Protein AF-A0A0P7UXG4-F1 (afdb_monomer_lite)

Secondary structure (DSSP, 8-state):
-EEEEEEE-BTT-TTS-EEEEEEE-S-GGGEEEEEEE-SS-EEEEEEEHHHHHHHHHHTT--HHHHHHHHHHHHSS-S-TTSEEEEEEES-TTS-EEEEEEEEE-TTS--EEEEEEEEEEE---TTSSS------------

Foldseek 3Di:
DDKAKDWAAAPVCNVFIKIWIWADDPFCLQWTKIWIDRPPWIWIFTAGNVNLVVLCVVLVHDSVVLRVVCCVARRVVPDPPQKHWHWDDPDPPQQKIKIWMWGADPPDRDTDTNDITIIHIDPCPPPVDPPPPPPDPDDDD

pLDDT: mean 76.64, std 15.81, range [39.03, 92.69]

Radius of gyration: 17.52 Å; chains: 1; bounding box: 36×52×61 Å

Sequence (141 aa):
MSVSVCQIRVTSEPQRTFFLKLDSGDDLGAGFVLVLCDGVSAWGGEVSEEDVTREARELEMEREKYVEDLWLALAGKGQKGDHTFHLSSSSPNSGTLHLSYEKVQKNISVSERTAVVLLFRNTDEQSLLGVSHDRSPYCAE

InterPro domains:
  IPR009089 XRCC4, N-terminal domain superfamily [SSF50809] (1-109)
  IPR010585 DNA repair protein XRCC4 [PTHR28559] (2-119)
  IPR038051 XRCC4-like, N-terminal domain superfamily [G3DSA:2.170.210.10] (1-119)
  IPR053961 XRCC4, N-terminal domain [PF06632] (17-110)

Structure (mmCIF, N/CA/C/O backbone):
data_AF-A0A0P7UXG4-F1
#
_entry.id   AF-A0A0P7UXG4-F1
#
loop_
_atom_site.group_PDB
_atom_site.id
_atom_site.type_symbol
_atom_site.label_atom_id
_atom_site.label_alt_id
_atom_site.label_comp_id
_atom_site.label_asym_id
_atom_site.label_entity_id
_atom_site.label_seq_id
_atom_site.pdbx_PDB_ins_code
_atom_site.Cartn_x
_atom_site.Cartn_y
_atom_site.Cartn_z
_atom_site.occupancy
_atom_site.B_iso_or_equ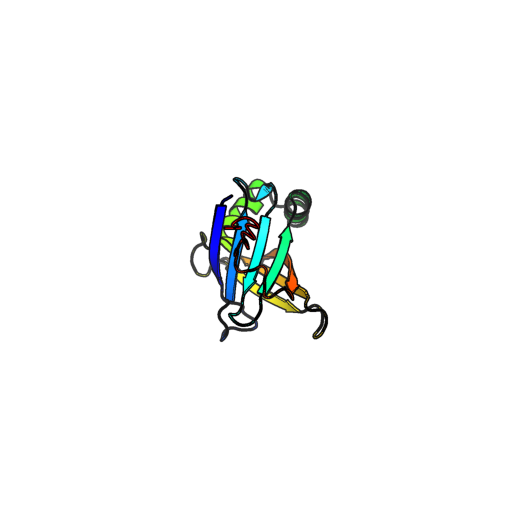iv
_atom_site.auth_seq_id
_atom_site.auth_comp_id
_atom_site.auth_asym_id
_atom_site.auth_atom_id
_atom_site.pdbx_PDB_model_num
ATOM 1 N N . MET A 1 1 ? -16.448 -4.843 -8.730 1.00 61.22 1 MET A N 1
ATOM 2 C CA . MET A 1 1 ? -14.985 -4.731 -8.921 1.00 61.22 1 MET A CA 1
ATOM 3 C C . MET A 1 1 ? -14.684 -3.322 -9.389 1.00 61.22 1 MET A C 1
ATOM 5 O O . MET A 1 1 ? -15.053 -2.962 -10.503 1.00 61.22 1 MET A O 1
ATOM 9 N N . SER A 1 2 ? -14.093 -2.526 -8.507 1.00 80.75 2 SER A N 1
ATOM 10 C CA . SER A 1 2 ? -13.685 -1.145 -8.736 1.00 80.75 2 SER A CA 1
ATOM 11 C C . SER A 1 2 ? -12.163 -1.098 -8.797 1.00 80.75 2 SER A C 1
ATOM 13 O O . SER A 1 2 ? -11.484 -1.407 -7.824 1.00 80.75 2 SER A O 1
ATOM 15 N N . VAL A 1 3 ? -11.617 -0.698 -9.943 1.00 87.19 3 VAL A N 1
ATOM 16 C CA . VAL A 1 3 ? -10.167 -0.564 -10.123 1.00 87.19 3 VAL A CA 1
ATOM 17 C C . VAL A 1 3 ? -9.814 0.911 -10.207 1.00 87.19 3 VAL A C 1
ATOM 19 O O . VAL A 1 3 ? -10.387 1.647 -11.007 1.00 87.19 3 VAL A O 1
ATOM 22 N N . SER A 1 4 ? -8.867 1.346 -9.384 1.00 88.31 4 SER A N 1
ATOM 23 C CA . SER A 1 4 ? -8.316 2.702 -9.404 1.00 88.31 4 SER A CA 1
ATOM 24 C C . SER A 1 4 ? -6.813 2.650 -9.638 1.00 88.31 4 SER A C 1
ATOM 26 O O . SER A 1 4 ? -6.133 1.760 -9.138 1.00 88.31 4 SER A O 1
ATOM 28 N N . VAL A 1 5 ? -6.280 3.604 -10.398 1.00 88.69 5 VAL A N 1
ATOM 29 C CA . VAL A 1 5 ? -4.835 3.742 -10.605 1.00 88.69 5 VAL A CA 1
ATOM 30 C C . VAL A 1 5 ? -4.432 5.165 -10.264 1.00 88.69 5 VAL A C 1
ATOM 32 O O . VAL A 1 5 ? -4.991 6.120 -10.802 1.00 88.69 5 VAL A O 1
ATOM 35 N N . CYS A 1 6 ? -3.455 5.303 -9.377 1.00 88.00 6 CYS A N 1
ATOM 36 C CA . CYS A 1 6 ? -2.917 6.580 -8.940 1.00 88.00 6 CYS A CA 1
ATOM 37 C C . CYS A 1 6 ? -1.398 6.608 -9.133 1.00 88.00 6 CYS A C 1
ATOM 39 O O . CYS A 1 6 ? -0.704 5.616 -8.918 1.00 88.00 6 CYS A O 1
ATOM 41 N N . GLN A 1 7 ? -0.870 7.764 -9.526 1.00 88.06 7 GLN A N 1
ATOM 42 C CA . GLN A 1 7 ? 0.564 8.013 -9.498 1.00 88.06 7 GLN A CA 1
ATOM 43 C C . GLN A 1 7 ? 0.981 8.453 -8.091 1.00 88.06 7 GLN A C 1
ATOM 45 O O . GLN A 1 7 ? 0.497 9.471 -7.592 1.00 88.06 7 GLN A O 1
ATOM 50 N N . ILE A 1 8 ? 1.942 7.749 -7.495 1.00 86.62 8 ILE A N 1
ATOM 51 C CA . ILE A 1 8 ? 2.493 8.080 -6.179 1.00 86.62 8 ILE A CA 1
ATOM 52 C C . ILE A 1 8 ? 3.964 8.494 -6.284 1.00 86.62 8 ILE A C 1
ATOM 54 O O . ILE A 1 8 ? 4.681 8.146 -7.227 1.00 86.62 8 ILE A O 1
ATOM 58 N N . ARG A 1 9 ? 4.423 9.270 -5.299 1.00 81.88 9 ARG A N 1
ATOM 59 C CA . ARG A 1 9 ? 5.830 9.662 -5.154 1.00 81.88 9 ARG A CA 1
ATOM 60 C C . ARG A 1 9 ? 6.356 9.079 -3.856 1.00 81.88 9 ARG A C 1
ATOM 62 O O . ARG A 1 9 ? 5.717 9.234 -2.819 1.00 81.88 9 ARG A O 1
ATOM 69 N N . VAL A 1 10 ? 7.513 8.435 -3.932 1.00 84.50 10 VAL A N 1
ATOM 70 C CA . VAL A 1 10 ? 8.142 7.775 -2.790 1.00 84.50 10 VAL A CA 1
ATOM 71 C C . VAL A 1 10 ? 9.308 8.625 -2.308 1.00 84.50 10 VAL A C 1
ATOM 73 O O . VAL A 1 10 ? 10.162 9.011 -3.104 1.00 84.50 10 VAL A O 1
ATOM 76 N N . THR A 1 11 ? 9.371 8.905 -1.007 1.00 82.19 11 THR A N 1
ATOM 77 C CA . THR A 1 11 ? 10.390 9.799 -0.422 1.00 82.19 11 THR A CA 1
ATOM 78 C C . THR A 1 11 ? 11.807 9.264 -0.583 1.00 82.19 11 THR A C 1
ATOM 80 O O . THR A 1 11 ? 12.739 10.038 -0.779 1.00 82.19 11 THR A O 1
ATOM 83 N N . SER A 1 12 ? 11.974 7.940 -0.524 1.00 80.00 12 SER A N 1
ATOM 84 C CA . SER A 1 12 ? 13.276 7.287 -0.708 1.00 80.00 12 SER A CA 1
ATOM 85 C C . SER A 1 12 ? 13.792 7.397 -2.150 1.00 80.00 12 SER A C 1
ATOM 87 O O . SER A 1 12 ? 15.000 7.440 -2.368 1.00 80.00 12 SER A O 1
ATOM 89 N N . GLU A 1 13 ? 12.893 7.514 -3.133 1.00 82.31 13 GLU A N 1
ATOM 90 C CA . GLU A 1 13 ? 13.229 7.524 -4.560 1.00 82.31 13 GLU A CA 1
ATOM 91 C C . GLU A 1 13 ? 12.500 8.662 -5.302 1.00 82.31 13 GLU A C 1
ATOM 93 O O . GLU A 1 13 ? 11.696 8.415 -6.201 1.00 82.31 13 GLU A O 1
ATOM 98 N N . PRO A 1 14 ? 12.787 9.940 -4.984 1.00 80.38 14 PRO A N 1
ATOM 99 C CA . PRO A 1 14 ? 12.012 11.086 -5.476 1.00 80.38 14 PRO A CA 1
ATOM 100 C C . PRO A 1 14 ? 12.152 11.337 -6.987 1.00 80.38 14 PRO A C 1
ATOM 102 O O . PRO A 1 14 ? 11.375 12.101 -7.565 1.00 80.38 14 PRO A O 1
ATOM 105 N N . GLN A 1 15 ? 13.161 10.726 -7.615 1.00 82.88 15 GLN A N 1
ATOM 106 C CA . GLN A 1 15 ? 13.417 10.782 -9.057 1.00 82.88 15 GLN A CA 1
ATOM 107 C C . GLN A 1 15 ? 12.646 9.706 -9.834 1.00 82.88 15 GLN A C 1
ATOM 109 O O . GLN A 1 15 ? 12.502 9.824 -11.049 1.00 82.88 15 GLN A O 1
ATOM 114 N N . ARG A 1 16 ? 12.151 8.663 -9.154 1.00 83.56 16 ARG A N 1
ATOM 115 C CA . ARG A 1 16 ? 11.343 7.609 -9.768 1.00 83.56 16 ARG A CA 1
ATOM 116 C C . ARG A 1 16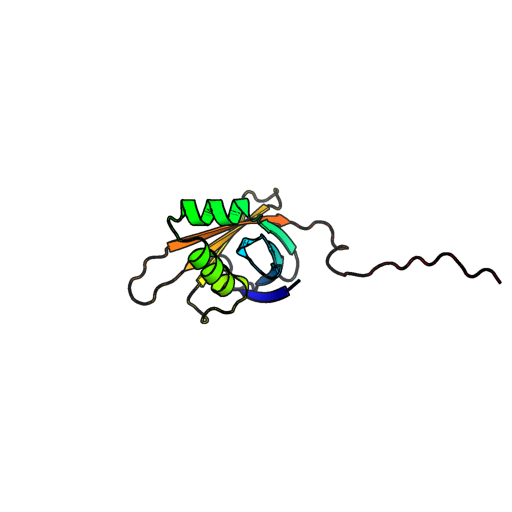 ? 9.864 7.896 -9.563 1.00 83.56 16 ARG A C 1
ATOM 118 O O . ARG A 1 16 ? 9.439 8.434 -8.543 1.00 83.56 16 ARG A O 1
ATOM 125 N N . THR A 1 17 ? 9.083 7.551 -10.577 1.00 85.69 17 THR A N 1
ATOM 126 C CA . THR A 1 17 ? 7.628 7.650 -10.530 1.00 85.69 17 THR A CA 1
ATOM 127 C C . THR A 1 17 ? 7.064 6.254 -10.381 1.00 85.69 17 THR A C 1
ATOM 129 O O . THR A 1 17 ? 7.420 5.373 -11.157 1.00 85.69 17 THR A O 1
ATOM 132 N N . PHE A 1 18 ? 6.179 6.073 -9.406 1.00 88.81 18 PHE A N 1
ATOM 133 C CA . PHE A 1 18 ? 5.504 4.806 -9.187 1.00 88.81 18 PHE A CA 1
ATOM 134 C C . PHE A 1 18 ? 4.017 4.947 -9.492 1.00 88.81 18 PHE A C 1
ATOM 136 O O . PHE A 1 18 ? 3.409 5.995 -9.255 1.00 88.81 18 PHE A O 1
ATOM 143 N N . PHE A 1 19 ? 3.432 3.870 -9.994 1.00 89.94 19 PHE A N 1
ATOM 144 C CA . PHE A 1 19 ? 2.002 3.743 -10.217 1.00 89.94 19 PHE A CA 1
ATOM 145 C C . PHE A 1 19 ? 1.454 2.692 -9.268 1.00 89.94 19 PHE A C 1
ATOM 147 O O . PHE A 1 19 ? 1.954 1.569 -9.220 1.00 89.94 19 PHE A O 1
ATOM 154 N N . LEU A 1 20 ? 0.434 3.074 -8.512 1.00 90.88 20 LEU A N 1
ATOM 155 C CA . LEU A 1 20 ? -0.280 2.201 -7.606 1.00 90.88 20 LEU A CA 1
ATOM 156 C C . LEU A 1 20 ? -1.646 1.897 -8.213 1.00 90.88 20 LEU A C 1
ATOM 158 O O . LEU A 1 20 ? -2.477 2.789 -8.383 1.00 90.88 20 LEU A O 1
ATOM 162 N N . LYS A 1 21 ? -1.862 0.633 -8.562 1.00 91.19 21 LYS A N 1
ATOM 163 C CA . LYS A 1 21 ? -3.171 0.093 -8.907 1.00 91.19 21 LYS A CA 1
ATOM 164 C C . LYS A 1 21 ? -3.794 -0.479 -7.637 1.00 91.19 21 LYS A C 1
ATOM 166 O O . LYS A 1 21 ? -3.193 -1.325 -6.983 1.00 91.19 21 LYS A O 1
ATOM 171 N N . LEU A 1 22 ? -5.005 -0.037 -7.337 1.00 91.00 22 LEU A N 1
ATOM 172 C CA . LEU A 1 22 ? -5.867 -0.553 -6.288 1.00 91.00 22 LEU A CA 1
ATOM 173 C C . LEU A 1 22 ? -7.033 -1.290 -6.938 1.00 91.00 22 LEU A C 1
ATOM 175 O O . LEU A 1 22 ? -7.796 -0.697 -7.702 1.00 91.00 22 LEU A O 1
ATOM 179 N N . ASP A 1 23 ? -7.142 -2.576 -6.645 1.00 91.00 23 ASP A N 1
ATOM 180 C CA . ASP A 1 23 ? -8.244 -3.437 -7.048 1.00 91.0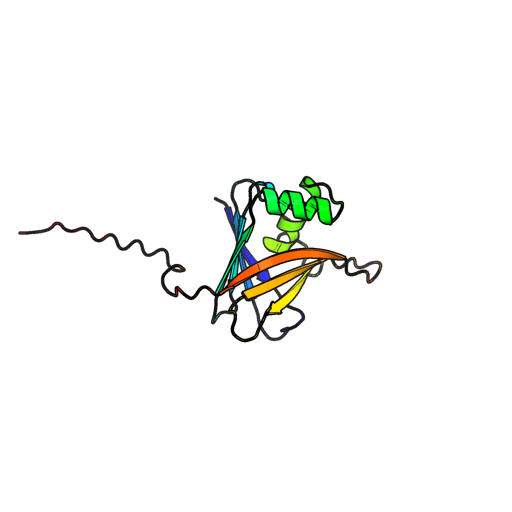0 23 ASP A CA 1
ATOM 181 C C . ASP A 1 23 ? -9.076 -3.738 -5.802 1.00 91.00 23 ASP A C 1
ATOM 183 O O . ASP A 1 23 ? -8.622 -4.428 -4.888 1.00 91.00 23 ASP A O 1
ATOM 187 N N . SER A 1 24 ? -10.260 -3.139 -5.719 1.00 87.06 24 SER A N 1
ATOM 188 C CA . SER A 1 24 ? -11.164 -3.317 -4.589 1.00 87.06 24 SER A CA 1
ATOM 189 C C . SER A 1 24 ? -12.557 -3.725 -5.049 1.00 87.06 24 SER A C 1
ATOM 191 O O . SER A 1 24 ? -12.946 -3.570 -6.211 1.00 87.06 24 SER A O 1
ATOM 193 N N . GLY A 1 25 ? -13.328 -4.310 -4.135 1.00 84.00 25 GLY A N 1
ATOM 194 C CA . GLY A 1 25 ? -14.744 -4.571 -4.356 1.00 84.00 25 GLY A CA 1
ATOM 195 C C . GLY A 1 25 ? -15.573 -3.285 -4.312 1.00 84.00 25 GLY A C 1
ATOM 196 O O . GLY A 1 25 ? -15.160 -2.214 -4.760 1.00 84.00 25 GLY A O 1
ATOM 197 N N . ASP A 1 26 ? -16.773 -3.400 -3.762 1.00 83.19 26 ASP A N 1
ATOM 198 C CA . ASP A 1 26 ? -17.608 -2.248 -3.415 1.00 83.19 26 ASP A CA 1
ATOM 199 C C . ASP A 1 26 ? -17.126 -1.559 -2.125 1.00 83.19 26 ASP A C 1
ATOM 201 O O . ASP A 1 26 ? -17.373 -0.371 -1.926 1.00 83.19 26 ASP A O 1
ATOM 205 N N . ASP A 1 27 ? -16.375 -2.282 -1.289 1.00 85.19 27 ASP A N 1
ATOM 206 C CA . ASP A 1 27 ? -15.830 -1.808 -0.022 1.00 85.19 27 ASP A CA 1
ATOM 207 C C . ASP A 1 27 ? -14.352 -2.206 0.132 1.00 85.19 27 ASP A C 1
ATOM 209 O O . ASP A 1 27 ? -13.991 -3.362 -0.089 1.00 85.19 27 ASP A O 1
ATOM 213 N N . LEU A 1 28 ? -13.497 -1.253 0.530 1.00 87.62 28 LEU A N 1
ATOM 214 C CA . LEU A 1 28 ? -12.094 -1.539 0.876 1.00 87.62 28 LEU A CA 1
ATOM 215 C C . LEU A 1 28 ? -11.986 -2.280 2.211 1.00 87.62 28 LEU A C 1
ATOM 217 O O . LEU A 1 28 ? -11.014 -2.995 2.436 1.00 87.62 28 LEU A O 1
ATOM 221 N N . GLY A 1 29 ? -12.986 -2.135 3.083 1.00 87.88 29 GLY A N 1
ATOM 222 C CA . GLY A 1 29 ? -13.069 -2.857 4.345 1.00 87.88 29 GLY A CA 1
ATOM 223 C C . GLY A 1 29 ? -13.198 -4.372 4.190 1.00 87.88 29 GLY A C 1
ATOM 224 O O . GLY A 1 29 ? -12.821 -5.079 5.120 1.00 87.88 29 GLY A O 1
ATOM 225 N N . ALA A 1 30 ? -13.683 -4.867 3.050 1.00 90.12 30 ALA A N 1
ATOM 226 C CA . ALA A 1 30 ? -13.807 -6.294 2.739 1.00 90.12 30 ALA A CA 1
ATOM 227 C C . ALA A 1 30 ? -12.497 -6.930 2.224 1.00 90.12 30 ALA A C 1
ATOM 229 O O . ALA A 1 30 ? -12.431 -8.140 2.004 1.00 90.12 30 ALA A O 1
ATOM 230 N N . GLY A 1 31 ? -11.455 -6.118 2.028 1.00 90.38 31 GLY A N 1
ATOM 231 C CA . GLY A 1 31 ? -10.179 -6.527 1.452 1.00 90.38 31 GLY A CA 1
ATOM 232 C C . GLY A 1 31 ? -9.958 -5.985 0.040 1.00 90.38 31 GLY A C 1
ATOM 233 O O . GLY A 1 31 ? -10.882 -5.567 -0.664 1.00 90.38 31 GLY A O 1
ATOM 234 N N . PHE A 1 32 ? -8.691 -5.944 -0.358 1.00 90.88 32 PHE A N 1
ATOM 235 C CA . PHE A 1 32 ? -8.254 -5.359 -1.618 1.00 90.88 32 PHE A CA 1
ATOM 236 C C . PHE A 1 32 ? -6.894 -5.894 -2.058 1.00 90.88 32 PHE A C 1
ATOM 238 O O . PHE A 1 32 ? -6.098 -6.387 -1.261 1.00 90.88 32 PHE A O 1
ATOM 245 N N . VAL A 1 33 ? -6.605 -5.734 -3.345 1.00 90.62 33 VAL A N 1
ATOM 246 C CA . VAL A 1 33 ? -5.308 -6.060 -3.934 1.00 90.62 33 VAL A CA 1
ATOM 247 C C . VAL A 1 33 ? -4.634 -4.774 -4.391 1.00 90.62 33 VAL A C 1
ATOM 249 O O . VAL A 1 33 ? -5.217 -3.952 -5.100 1.00 90.62 33 VAL A O 1
ATOM 252 N N . LEU A 1 34 ? -3.377 -4.600 -3.999 1.00 90.50 34 LEU A N 1
ATOM 253 C CA . LEU A 1 34 ? -2.512 -3.528 -4.467 1.00 90.50 34 LEU A CA 1
ATOM 254 C C . LEU A 1 34 ? -1.479 -4.073 -5.440 1.00 90.50 34 LEU A C 1
ATOM 256 O O . LEU A 1 34 ? -0.851 -5.100 -5.193 1.00 90.50 34 LEU A O 1
ATOM 260 N N . VAL A 1 35 ? -1.252 -3.336 -6.522 1.00 91.19 35 VAL A N 1
ATOM 261 C CA . VAL A 1 35 ? -0.129 -3.565 -7.427 1.00 91.19 35 VAL A CA 1
ATOM 262 C C . VAL A 1 35 ? 0.646 -2.269 -7.587 1.00 91.19 35 VAL A C 1
ATOM 264 O O . VAL A 1 35 ? 0.130 -1.274 -8.090 1.00 91.19 35 VAL A O 1
ATOM 267 N N . LEU A 1 36 ? 1.903 -2.290 -7.169 1.00 90.50 36 LEU A N 1
ATOM 268 C CA . LEU A 1 36 ? 2.855 -1.209 -7.361 1.00 90.50 36 LEU A CA 1
ATOM 269 C C . LEU A 1 36 ? 3.703 -1.494 -8.599 1.00 90.50 36 LEU A C 1
ATOM 271 O O . LEU A 1 36 ? 4.204 -2.604 -8.755 1.00 90.50 36 LEU A O 1
ATOM 275 N N . CYS A 1 37 ? 3.906 -0.494 -9.449 1.00 89.44 37 CYS A N 1
ATOM 276 C CA . CYS A 1 37 ? 4.743 -0.597 -10.640 1.00 89.44 37 CYS A CA 1
ATOM 277 C C . CYS A 1 37 ? 5.676 0.613 -10.755 1.00 89.44 37 CYS A C 1
ATOM 279 O O . CYS A 1 37 ? 5.234 1.751 -10.586 1.00 89.44 37 CYS A O 1
ATOM 281 N N . ASP A 1 38 ? 6.953 0.378 -11.065 1.00 87.12 38 ASP A N 1
ATOM 282 C CA . ASP A 1 38 ? 7.944 1.436 -11.335 1.00 87.12 38 ASP A CA 1
ATOM 283 C C . ASP A 1 38 ? 8.187 1.667 -12.840 1.00 87.12 38 ASP A C 1
ATOM 285 O O . ASP A 1 38 ? 9.018 2.484 -13.230 1.00 87.12 38 ASP A O 1
ATOM 289 N N . GLY A 1 39 ? 7.453 0.950 -13.697 1.00 83.88 39 GLY A N 1
ATOM 290 C CA . GLY A 1 39 ? 7.622 0.950 -15.154 1.00 83.88 39 GLY A CA 1
ATOM 291 C C . GLY A 1 39 ? 8.579 -0.127 -15.671 1.00 83.88 39 GLY A C 1
ATOM 292 O O . GLY A 1 39 ? 8.620 -0.360 -16.876 1.00 83.88 39 GLY A O 1
ATOM 293 N N . VAL A 1 40 ? 9.307 -0.806 -14.779 1.00 84.19 40 VAL A N 1
ATOM 294 C CA . VAL A 1 40 ? 10.199 -1.928 -15.118 1.00 84.19 40 VAL A CA 1
ATOM 295 C C . VAL A 1 40 ? 9.789 -3.204 -14.391 1.00 84.19 40 VAL A C 1
ATOM 297 O O . VAL A 1 40 ? 9.845 -4.290 -14.957 1.00 84.19 40 VAL A O 1
ATOM 300 N N . SER A 1 41 ? 9.401 -3.105 -13.124 1.00 85.62 41 SER A N 1
ATOM 301 C CA . SER A 1 41 ? 8.966 -4.221 -12.293 1.00 85.62 41 SER A CA 1
ATOM 302 C C . SER A 1 41 ? 7.614 -3.925 -11.654 1.00 85.62 41 SER A C 1
ATOM 304 O O . SER A 1 41 ? 7.187 -2.775 -11.530 1.00 85.62 41 SER A O 1
ATOM 306 N N . ALA A 1 42 ? 6.932 -4.997 -11.260 1.00 89.19 42 ALA A N 1
ATOM 307 C CA . ALA A 1 42 ? 5.666 -4.928 -10.556 1.00 89.19 42 ALA A CA 1
ATOM 308 C C . ALA A 1 42 ? 5.735 -5.737 -9.259 1.00 89.19 42 ALA A C 1
ATOM 310 O O . ALA A 1 42 ? 6.373 -6.791 -9.202 1.00 89.19 42 ALA A O 1
ATOM 311 N N . TRP A 1 43 ? 5.052 -5.252 -8.228 1.00 90.56 43 TRP A N 1
ATOM 312 C CA . TRP A 1 43 ? 4.904 -5.927 -6.945 1.00 90.56 43 TRP A CA 1
ATOM 313 C C . TRP A 1 43 ? 3.436 -5.939 -6.548 1.00 90.56 43 TRP A C 1
ATOM 315 O O . TRP A 1 43 ? 2.791 -4.894 -6.561 1.00 90.56 43 TRP A O 1
ATOM 325 N N . GLY A 1 44 ? 2.912 -7.116 -6.220 1.00 90.38 44 GLY A N 1
ATOM 326 C CA . GLY A 1 44 ? 1.525 -7.315 -5.815 1.00 90.38 44 GLY A CA 1
ATOM 327 C C . GLY A 1 44 ? 1.425 -7.673 -4.338 1.00 90.38 44 GLY A C 1
ATOM 328 O O . GLY A 1 44 ? 2.251 -8.431 -3.833 1.00 90.38 44 GLY A O 1
ATOM 329 N N . GLY A 1 45 ? 0.418 -7.148 -3.652 1.00 89.75 45 GLY A N 1
ATOM 330 C CA . GLY A 1 45 ? 0.061 -7.550 -2.297 1.00 89.75 45 GLY A CA 1
ATOM 331 C C . GLY A 1 45 ? -1.447 -7.608 -2.142 1.00 89.75 45 GLY A C 1
ATOM 332 O O . GLY A 1 45 ? -2.166 -6.786 -2.707 1.00 89.75 45 GLY A O 1
ATOM 333 N N . GLU A 1 46 ? -1.913 -8.590 -1.389 1.00 89.81 46 GLU A N 1
ATOM 334 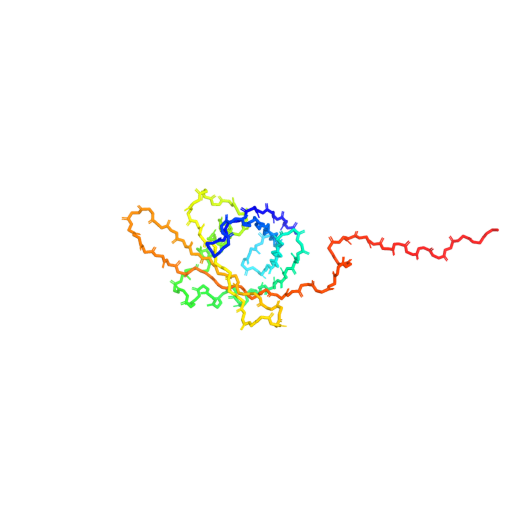C CA . GLU A 1 46 ? -3.315 -8.744 -1.021 1.00 89.81 46 GLU A CA 1
ATOM 335 C C . GLU A 1 46 ? -3.474 -8.377 0.452 1.00 89.81 46 GLU A C 1
ATOM 337 O O . GLU A 1 46 ? -2.629 -8.723 1.279 1.00 89.81 46 GLU A O 1
ATOM 342 N N . VAL A 1 47 ? -4.542 -7.649 0.759 1.00 89.81 47 VAL A N 1
ATOM 343 C CA . VAL A 1 47 ? -4.938 -7.291 2.116 1.00 89.81 47 VAL A CA 1
ATOM 344 C C . VAL A 1 47 ? -6.344 -7.822 2.321 1.00 89.81 47 VAL A C 1
ATOM 346 O O . VAL A 1 47 ? -7.268 -7.454 1.596 1.00 89.81 47 VAL A O 1
ATOM 349 N N . SER A 1 48 ? -6.506 -8.704 3.297 1.00 90.50 48 SER A N 1
ATOM 350 C CA . SER A 1 48 ? -7.801 -9.296 3.622 1.00 90.50 48 SER A CA 1
ATOM 351 C C . SER A 1 48 ? -8.610 -8.397 4.568 1.00 90.50 48 SER A C 1
ATOM 353 O O . SER A 1 48 ? -8.065 -7.502 5.214 1.00 90.50 48 SER A O 1
ATOM 355 N N . GLU A 1 49 ? -9.920 -8.632 4.693 1.00 92.69 49 GLU A N 1
ATOM 356 C CA . GLU A 1 49 ? -10.767 -7.916 5.664 1.00 92.69 49 GLU A CA 1
ATOM 357 C C . GLU A 1 49 ? -10.218 -7.993 7.104 1.00 92.69 49 GLU A C 1
ATOM 359 O O . GLU A 1 49 ? -10.275 -7.016 7.863 1.00 92.69 49 GLU A O 1
ATOM 364 N N . GLU A 1 50 ? -9.696 -9.159 7.494 1.00 91.38 50 GLU A N 1
ATOM 365 C CA . GLU A 1 50 ? -9.111 -9.361 8.820 1.00 91.38 50 GLU A CA 1
ATOM 366 C C . GLU A 1 50 ? -7.859 -8.503 9.013 1.00 91.38 50 GLU A C 1
ATOM 368 O O . GLU A 1 50 ? -7.700 -7.923 10.086 1.00 91.38 50 GLU A O 1
ATOM 373 N N . ASP A 1 51 ? -7.028 -8.341 7.978 1.00 89.81 51 ASP A N 1
ATOM 374 C CA . ASP A 1 51 ? -5.863 -7.457 8.020 1.00 89.81 51 ASP A CA 1
ATOM 375 C C . ASP A 1 51 ? -6.289 -5.992 8.145 1.00 89.81 51 ASP A C 1
ATOM 377 O O . ASP A 1 51 ? -5.749 -5.278 8.985 1.00 89.81 51 ASP A O 1
ATOM 381 N N . VAL A 1 52 ? -7.304 -5.556 7.386 1.00 89.69 52 VAL A N 1
ATOM 382 C CA . VAL A 1 52 ? -7.846 -4.187 7.483 1.00 89.69 52 VAL A CA 1
ATOM 383 C C . VAL A 1 52 ? -8.371 -3.906 8.889 1.00 89.69 52 VAL A C 1
ATOM 385 O O . VAL A 1 52 ? -8.089 -2.863 9.477 1.00 89.69 52 VAL A O 1
ATOM 388 N N . THR A 1 53 ? -9.135 -4.843 9.450 1.00 90.75 53 THR A N 1
ATOM 389 C CA . THR A 1 53 ? -9.714 -4.698 10.791 1.00 90.75 53 THR A CA 1
ATOM 390 C C . THR A 1 53 ? -8.638 -4.744 11.875 1.00 90.75 53 THR A C 1
ATOM 392 O O . THR A 1 53 ? -8.720 -4.004 12.858 1.00 90.75 53 THR A O 1
ATOM 395 N N . ARG A 1 54 ? -7.626 -5.603 11.706 1.00 90.75 54 ARG A N 1
ATOM 396 C CA . ARG A 1 54 ? -6.489 -5.713 12.621 1.00 90.75 54 ARG A CA 1
ATOM 397 C C . ARG A 1 54 ? -5.679 -4.423 12.624 1.00 90.75 54 ARG A C 1
ATOM 399 O O . ARG A 1 54 ? -5.487 -3.864 13.695 1.00 90.75 54 ARG A O 1
ATOM 406 N N . GLU A 1 55 ? -5.294 -3.922 11.455 1.00 88.56 55 GLU A N 1
ATOM 407 C CA . GLU A 1 55 ? -4.482 -2.709 11.331 1.00 88.56 55 GLU A CA 1
ATOM 408 C C . GLU A 1 55 ? -5.228 -1.486 11.889 1.00 88.56 55 GLU A C 1
ATOM 410 O O . GLU A 1 55 ? -4.674 -0.741 12.692 1.00 88.56 55 GLU A O 1
ATOM 415 N N . ALA A 1 56 ? -6.523 -1.324 11.577 1.00 89.19 56 ALA A N 1
ATOM 416 C CA . ALA A 1 56 ? -7.340 -0.254 12.159 1.00 89.19 56 ALA A CA 1
ATOM 417 C C . ALA A 1 56 ? -7.326 -0.288 13.699 1.00 89.19 56 ALA A C 1
ATOM 419 O O . ALA A 1 56 ? -7.203 0.748 14.351 1.00 89.19 56 ALA A O 1
ATOM 420 N N . ARG A 1 57 ? -7.402 -1.490 14.285 1.00 90.00 57 ARG A N 1
ATOM 421 C CA . ARG A 1 57 ? -7.332 -1.686 15.736 1.00 90.00 57 ARG A CA 1
ATOM 422 C C . ARG A 1 57 ? -5.941 -1.395 16.300 1.00 90.00 57 ARG A C 1
ATOM 424 O O . ARG A 1 57 ? -5.859 -0.826 17.384 1.00 90.00 57 ARG A O 1
ATOM 431 N N . GLU A 1 58 ? -4.876 -1.797 15.610 1.00 87.94 58 GLU A N 1
ATOM 432 C CA . GLU A 1 58 ? -3.489 -1.519 16.018 1.00 87.94 58 GLU A CA 1
ATOM 433 C C . GLU A 1 58 ? -3.175 -0.019 15.999 1.00 87.94 58 GLU A C 1
ATOM 435 O O . GLU A 1 58 ? -2.416 0.461 16.837 1.00 87.94 58 GLU A O 1
ATOM 440 N N . LEU A 1 59 ? -3.815 0.725 15.098 1.00 83.69 59 LEU A N 1
ATOM 441 C CA . LEU A 1 59 ? -3.713 2.180 14.995 1.00 83.69 59 LEU A CA 1
ATOM 442 C C . LEU A 1 59 ? -4.672 2.932 15.926 1.00 83.69 59 LEU A C 1
ATOM 444 O O . LEU A 1 59 ? -4.710 4.159 15.889 1.00 83.69 59 LEU A O 1
ATOM 448 N N . GLU A 1 60 ? -5.468 2.219 16.729 1.00 86.88 60 GLU A N 1
ATOM 449 C CA . GLU A 1 60 ? -6.513 2.797 17.585 1.00 86.88 60 GLU A CA 1
ATOM 450 C C . GLU A 1 60 ? -7.499 3.695 16.804 1.00 86.88 60 GLU A C 1
ATOM 452 O O . GLU A 1 60 ? -8.034 4.677 17.321 1.00 86.88 60 GLU A O 1
ATOM 457 N N . MET A 1 61 ? -7.762 3.344 15.541 1.00 86.31 61 MET A N 1
ATOM 458 C CA . MET A 1 61 ? -8.677 4.047 14.645 1.00 86.31 61 MET A CA 1
ATOM 459 C C . MET A 1 61 ? -9.985 3.270 14.469 1.00 86.31 61 MET A C 1
ATOM 461 O O . MET A 1 61 ? -10.012 2.039 14.423 1.00 86.31 61 MET A O 1
ATOM 465 N N . GLU A 1 62 ? -11.100 3.986 14.298 1.00 90.25 62 GLU A N 1
ATOM 466 C CA . GLU A 1 62 ? -12.338 3.352 13.837 1.00 90.25 62 GLU A CA 1
ATOM 467 C C . GLU A 1 62 ? -12.131 2.746 12.443 1.00 90.25 62 GLU A C 1
ATOM 469 O O . GLU A 1 62 ? -11.583 3.395 11.549 1.00 90.25 62 GLU A O 1
ATOM 474 N N . ARG A 1 63 ? -12.611 1.512 12.233 1.00 89.56 63 ARG A N 1
ATOM 475 C CA . ARG A 1 63 ? -12.475 0.792 10.953 1.00 89.56 63 ARG A CA 1
ATOM 476 C C . ARG A 1 63 ? -12.983 1.623 9.773 1.00 89.56 63 ARG A C 1
ATOM 478 O O . ARG A 1 63 ? -12.326 1.681 8.742 1.00 89.56 63 ARG A O 1
ATOM 485 N N . GLU A 1 64 ? -14.112 2.306 9.935 1.00 89.88 64 GLU A N 1
ATOM 486 C CA . GLU A 1 64 ? -14.688 3.183 8.906 1.00 89.88 64 GLU A CA 1
ATOM 487 C C . GLU A 1 64 ? -13.761 4.361 8.571 1.00 89.88 64 GLU A C 1
ATOM 489 O O . GLU A 1 64 ? -13.571 4.696 7.402 1.00 89.88 64 GLU A O 1
ATOM 494 N N . LYS A 1 65 ? -13.119 4.952 9.588 1.00 88.00 65 LYS A N 1
ATOM 495 C CA . LYS A 1 65 ? -12.137 6.031 9.415 1.00 88.00 65 LYS A CA 1
ATOM 496 C C . LYS A 1 65 ? -10.866 5.544 8.734 1.00 88.00 65 LYS A C 1
ATOM 498 O O . LYS A 1 65 ? -10.334 6.244 7.877 1.00 88.00 65 LYS A O 1
ATOM 503 N N . TYR A 1 66 ? -10.410 4.347 9.082 1.00 88.75 66 TYR A N 1
ATOM 504 C CA . TYR A 1 66 ? -9.270 3.710 8.436 1.00 88.75 66 TYR A CA 1
ATOM 505 C C . TYR A 1 66 ? -9.547 3.423 6.950 1.00 88.75 66 TYR A C 1
ATOM 507 O O . TYR A 1 66 ? -8.739 3.762 6.090 1.00 88.75 66 TYR A O 1
ATOM 515 N N . VAL A 1 67 ? -10.730 2.892 6.625 1.00 89.50 67 VAL A N 1
ATOM 516 C CA . VAL A 1 67 ? -11.167 2.637 5.240 1.00 89.50 67 VAL A CA 1
ATOM 517 C C . VAL A 1 67 ? -11.296 3.927 4.419 1.00 89.50 67 VAL A C 1
ATOM 519 O O . VAL A 1 67 ? -10.895 3.964 3.254 1.00 89.50 67 VAL A O 1
ATOM 522 N N . GLU A 1 68 ? -11.828 4.998 5.009 1.00 87.62 68 GLU A N 1
ATOM 523 C CA . GLU A 1 68 ? -11.881 6.321 4.374 1.00 87.62 68 GLU A CA 1
ATOM 524 C C . GLU A 1 68 ? -10.471 6.841 4.052 1.00 87.62 68 GLU A C 1
ATOM 526 O O . GLU A 1 68 ? -10.221 7.319 2.943 1.00 87.62 68 GLU A O 1
ATOM 531 N N . ASP A 1 69 ? -9.531 6.692 4.985 1.00 85.75 69 ASP A N 1
ATOM 532 C CA . ASP A 1 69 ? -8.143 7.105 4.792 1.00 85.75 69 ASP A CA 1
ATOM 533 C C . ASP A 1 69 ? -7.434 6.272 3.708 1.00 85.75 69 ASP A C 1
ATOM 535 O O . ASP A 1 69 ? -6.804 6.839 2.813 1.00 85.75 69 ASP A O 1
ATOM 539 N N . LEU A 1 70 ? -7.651 4.950 3.680 1.00 87.31 70 LEU A N 1
ATOM 540 C CA . LEU A 1 70 ? -7.178 4.068 2.605 1.00 87.31 70 LEU A CA 1
ATOM 541 C C . LEU A 1 70 ? -7.666 4.535 1.226 1.00 87.31 70 LEU A C 1
ATOM 543 O O . LEU A 1 70 ? -6.887 4.563 0.272 1.00 87.31 70 LEU A O 1
ATOM 547 N N . TRP A 1 71 ? -8.931 4.951 1.101 1.00 86.25 71 TRP A N 1
ATOM 548 C CA . TRP A 1 71 ? -9.457 5.506 -0.150 1.00 86.25 71 TRP A CA 1
ATOM 549 C C . TRP A 1 71 ? -8.738 6.794 -0.562 1.00 86.25 71 TRP A C 1
ATOM 551 O O . TRP A 1 71 ? -8.468 7.003 -1.749 1.00 86.25 71 TRP A O 1
ATOM 561 N N . LEU A 1 72 ? -8.427 7.667 0.394 1.00 84.44 72 LEU A N 1
ATOM 562 C CA . LEU A 1 72 ? -7.736 8.925 0.123 1.00 84.44 72 LEU A CA 1
ATOM 563 C C . LEU A 1 72 ? -6.276 8.688 -0.277 1.00 84.44 72 LEU A C 1
ATOM 565 O O . LEU A 1 72 ? -5.813 9.293 -1.249 1.00 84.44 72 LEU A O 1
ATOM 569 N N . ALA A 1 73 ? -5.583 7.796 0.427 1.00 83.62 73 ALA A N 1
ATOM 570 C CA . ALA A 1 73 ? -4.184 7.478 0.188 1.00 83.62 73 ALA A CA 1
ATOM 571 C C . ALA A 1 73 ? -3.996 6.631 -1.081 1.00 83.62 73 ALA A C 1
ATOM 573 O O . ALA A 1 73 ? -3.285 7.035 -1.999 1.00 83.62 73 ALA A O 1
ATOM 574 N N . LEU A 1 74 ? -4.654 5.473 -1.170 1.00 86.12 74 LEU A N 1
ATOM 575 C CA . LEU A 1 74 ? -4.359 4.450 -2.181 1.00 86.12 74 LEU A CA 1
ATOM 576 C C . LEU A 1 74 ? -5.068 4.691 -3.518 1.00 86.12 74 LEU A C 1
ATOM 578 O O . LEU A 1 74 ? -4.503 4.403 -4.571 1.00 86.12 74 LEU A O 1
ATOM 582 N N . ALA A 1 75 ? -6.283 5.247 -3.508 1.00 82.88 75 ALA A N 1
ATOM 583 C CA . ALA A 1 75 ? -7.007 5.547 -4.747 1.00 82.88 75 ALA A CA 1
ATOM 584 C C . ALA A 1 75 ? -6.697 6.945 -5.305 1.00 82.88 75 ALA A C 1
ATOM 586 O O . ALA A 1 75 ? -7.286 7.352 -6.307 1.00 82.88 75 ALA A O 1
ATOM 587 N N . GLY A 1 76 ? -5.816 7.709 -4.651 1.00 73.69 76 GLY A N 1
ATOM 588 C CA . GLY A 1 76 ? -5.484 9.072 -5.065 1.00 73.69 76 GLY A CA 1
ATOM 589 C C . GLY A 1 76 ? -6.648 10.057 -4.963 1.00 73.69 76 GLY A C 1
ATOM 590 O O . GLY A 1 76 ? -6.619 11.096 -5.620 1.00 73.69 76 GLY A O 1
ATOM 591 N N . LYS A 1 77 ? -7.680 9.738 -4.168 1.00 68.25 77 LYS A N 1
ATOM 592 C CA . LYS A 1 77 ? -8.809 10.643 -3.892 1.00 68.25 77 LYS A CA 1
ATOM 593 C C . LYS A 1 77 ? -8.449 11.735 -2.878 1.00 68.25 77 LYS A C 1
ATOM 595 O O . LYS A 1 77 ? -9.199 12.696 -2.728 1.00 68.25 77 LYS A O 1
ATOM 600 N N . GLY A 1 78 ? -7.319 11.593 -2.183 1.00 62.81 78 GLY A N 1
ATOM 601 C CA . GLY A 1 78 ? -6.780 12.589 -1.266 1.00 62.81 78 GLY A CA 1
ATOM 602 C C . GLY A 1 78 ? -6.257 13.840 -1.972 1.00 62.81 78 GLY A C 1
ATOM 603 O O . GLY A 1 78 ? -5.949 13.849 -3.164 1.00 62.81 78 GLY A O 1
ATOM 604 N N . GLN A 1 79 ? -6.131 14.926 -1.212 1.00 58.34 79 GLN A N 1
ATOM 605 C CA . GLN A 1 79 ? -5.515 16.148 -1.711 1.00 58.34 79 GLN A CA 1
ATOM 606 C C . GLN A 1 79 ? -4.008 15.910 -1.936 1.00 58.34 79 GLN A C 1
ATOM 608 O O . GLN A 1 79 ? -3.330 15.230 -1.161 1.00 58.34 79 GLN A O 1
ATOM 613 N N . LYS A 1 80 ? -3.474 16.428 -3.048 1.00 57.81 80 LYS A N 1
ATOM 614 C CA . LYS A 1 80 ? -2.076 16.219 -3.448 1.00 57.81 80 LYS A CA 1
ATOM 615 C C . LYS A 1 80 ? -1.130 16.813 -2.394 1.00 57.81 80 LYS A C 1
ATOM 617 O O . LYS A 1 80 ? -0.970 18.031 -2.336 1.00 57.81 80 LYS A O 1
ATOM 622 N N . GLY A 1 81 ? -0.474 15.951 -1.617 1.00 60.59 81 GLY A N 1
ATOM 623 C CA . GLY A 1 81 ? 0.510 16.334 -0.596 1.00 60.59 81 GLY A CA 1
ATOM 624 C C . GLY A 1 81 ? 0.122 16.019 0.851 1.00 60.59 81 GLY A C 1
ATOM 625 O O . GLY A 1 81 ? 0.920 16.310 1.735 1.00 60.59 81 GLY A O 1
ATOM 626 N N . ASP A 1 82 ? -1.048 15.424 1.094 1.00 71.31 82 ASP A N 1
ATOM 627 C CA . ASP A 1 82 ? -1.463 14.996 2.439 1.00 71.31 82 ASP A CA 1
ATOM 628 C C . ASP A 1 82 ? -0.918 13.616 2.829 1.00 71.31 82 ASP A C 1
ATOM 630 O O . ASP A 1 82 ? -0.912 13.284 4.006 1.00 71.31 82 ASP A O 1
ATOM 634 N N . HIS A 1 83 ? -0.427 12.826 1.869 1.00 76.00 83 HIS A N 1
ATOM 635 C CA . HIS A 1 83 ? 0.116 11.493 2.130 1.00 76.00 83 HIS A CA 1
ATOM 636 C C . HIS A 1 83 ? 1.483 11.325 1.480 1.00 76.00 83 HIS A C 1
ATOM 638 O O . HIS A 1 83 ? 1.689 11.688 0.316 1.00 76.00 83 HIS A O 1
ATOM 644 N N . THR A 1 84 ? 2.408 10.758 2.243 1.00 80.88 84 THR A N 1
ATOM 645 C CA . THR A 1 84 ? 3.774 10.473 1.817 1.00 80.88 84 THR A CA 1
ATOM 646 C C 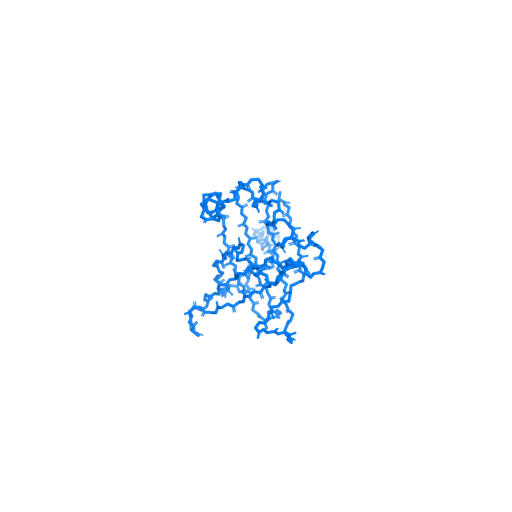. THR A 1 84 ? 3.991 8.969 1.803 1.00 80.88 84 THR A C 1
ATOM 648 O O . THR A 1 84 ? 3.651 8.286 2.764 1.00 80.88 84 THR A O 1
ATOM 651 N N . PHE A 1 85 ? 4.561 8.448 0.716 1.00 86.50 85 PHE A N 1
ATOM 652 C CA . PHE A 1 85 ? 4.817 7.020 0.562 1.00 86.50 85 PHE A CA 1
ATOM 653 C C . PHE A 1 85 ? 6.286 6.693 0.812 1.00 86.50 85 PHE A C 1
ATOM 655 O O . PHE A 1 85 ? 7.199 7.392 0.364 1.00 86.50 85 PHE A O 1
ATOM 662 N N . HIS A 1 86 ? 6.502 5.577 1.490 1.00 87.25 86 HIS A N 1
ATOM 663 C CA . HIS A 1 86 ? 7.800 5.029 1.830 1.00 87.25 86 HIS A CA 1
ATOM 664 C C . HIS A 1 86 ? 7.862 3.579 1.358 1.00 87.25 86 HIS A C 1
ATOM 666 O O . HIS A 1 86 ? 6.960 2.786 1.616 1.00 87.25 86 HIS A O 1
ATOM 672 N N . LEU A 1 87 ? 8.944 3.243 0.659 1.00 87.00 87 LEU A N 1
ATOM 673 C CA . LEU A 1 87 ? 9.250 1.880 0.250 1.00 87.00 87 LEU A CA 1
ATOM 674 C C . LEU A 1 87 ? 10.494 1.419 0.989 1.00 87.00 87 LEU A C 1
ATOM 676 O O . LEU A 1 87 ? 11.515 2.104 0.978 1.00 87.00 87 LEU A O 1
ATOM 680 N N . SER A 1 88 ? 10.401 0.250 1.608 1.00 84.12 88 SER A N 1
ATOM 681 C CA . SER A 1 88 ? 11.539 -0.436 2.212 1.00 84.12 88 SER A CA 1
ATOM 682 C C . SER A 1 88 ? 11.607 -1.851 1.661 1.00 84.12 88 SER A C 1
ATOM 684 O O . SER A 1 88 ? 10.619 -2.573 1.701 1.00 84.12 88 SER A O 1
ATOM 686 N N . SER A 1 89 ? 12.757 -2.278 1.148 1.00 79.19 89 SER A N 1
ATOM 687 C CA . SER A 1 89 ? 12.950 -3.684 0.783 1.00 79.19 89 SER A CA 1
ATOM 688 C C . SER A 1 89 ? 13.351 -4.482 2.017 1.00 79.19 89 SER A C 1
ATOM 690 O O . SER A 1 89 ? 14.271 -4.080 2.730 1.00 79.19 89 SER A O 1
ATOM 692 N N . SER A 1 90 ? 12.696 -5.620 2.266 1.00 68.31 90 SER A N 1
ATOM 693 C CA . SER A 1 90 ? 13.043 -6.456 3.424 1.00 68.31 90 SER A CA 1
ATOM 694 C C . SER A 1 90 ? 14.416 -7.123 3.262 1.00 68.31 90 SER A C 1
ATOM 696 O O . SER A 1 90 ? 15.056 -7.446 4.259 1.00 68.31 90 SER A O 1
ATOM 698 N N . SER A 1 91 ? 14.885 -7.332 2.026 1.00 64.12 91 SER A N 1
ATOM 699 C CA . SER A 1 91 ? 16.275 -7.694 1.714 1.00 64.12 91 SER A CA 1
ATOM 700 C C . SER A 1 91 ? 16.551 -7.552 0.206 1.00 64.12 91 SER A C 1
ATOM 702 O O . SER A 1 91 ? 15.636 -7.721 -0.604 1.00 64.12 91 SER A O 1
ATOM 704 N N . PRO A 1 92 ? 17.806 -7.299 -0.217 1.00 58.97 92 PRO A N 1
ATOM 705 C CA . PRO A 1 92 ? 18.144 -7.039 -1.622 1.00 58.97 92 PRO A CA 1
ATOM 706 C C . PRO A 1 92 ? 17.784 -8.175 -2.597 1.00 58.97 92 PRO A C 1
ATOM 708 O O . PRO A 1 92 ? 17.649 -7.915 -3.788 1.00 58.97 92 PRO A O 1
ATOM 711 N N . ASN A 1 93 ? 17.584 -9.406 -2.109 1.00 62.38 93 ASN A N 1
ATOM 712 C CA . ASN A 1 93 ? 17.312 -10.586 -2.939 1.00 62.38 93 ASN A CA 1
ATOM 713 C C . ASN A 1 93 ? 15.919 -11.203 -2.736 1.00 62.38 93 ASN A C 1
ATOM 715 O O . ASN A 1 93 ? 15.565 -12.122 -3.466 1.00 62.38 93 ASN A O 1
ATOM 719 N N . SER A 1 94 ? 15.121 -10.743 -1.765 1.00 67.38 94 SER A N 1
ATOM 720 C CA . SER A 1 94 ? 13.855 -11.416 -1.420 1.00 67.38 94 SER A CA 1
ATOM 721 C C . SER A 1 94 ? 12.687 -11.042 -2.329 1.00 67.38 94 SER A C 1
ATOM 723 O O . SER A 1 94 ? 11.635 -11.662 -2.237 1.00 67.38 94 SER A O 1
ATOM 725 N N . GLY A 1 95 ? 12.818 -10.011 -3.170 1.00 73.62 95 GLY A N 1
ATOM 726 C CA . GLY A 1 95 ? 11.703 -9.533 -3.996 1.00 73.62 95 GLY A CA 1
ATOM 727 C C . GLY A 1 95 ? 10.524 -8.966 -3.190 1.00 73.62 95 GLY A C 1
ATOM 728 O O . GLY A 1 95 ? 9.516 -8.607 -3.783 1.00 73.62 95 GLY A O 1
ATOM 729 N N . THR A 1 96 ? 10.637 -8.847 -1.866 1.00 81.31 96 THR A N 1
ATOM 730 C CA . THR A 1 96 ? 9.574 -8.336 -0.995 1.00 81.31 96 THR A CA 1
ATOM 731 C C . THR A 1 96 ? 9.804 -6.861 -0.688 1.00 81.31 96 THR A C 1
ATOM 733 O O . THR A 1 96 ? 10.858 -6.480 -0.168 1.00 81.31 96 THR A O 1
ATOM 736 N N . LEU A 1 97 ? 8.804 -6.038 -0.984 1.00 85.31 97 LEU A N 1
ATOM 737 C CA . LEU A 1 97 ? 8.750 -4.616 -0.673 1.00 85.31 97 LEU A CA 1
ATOM 738 C C . LEU A 1 97 ? 7.711 -4.355 0.413 1.00 85.31 97 LEU A C 1
ATOM 740 O O . LEU A 1 97 ? 6.592 -4.847 0.356 1.00 85.31 97 LEU A O 1
ATOM 744 N N . HIS A 1 98 ? 8.072 -3.539 1.390 1.00 87.19 98 HIS A N 1
ATOM 745 C CA . HIS A 1 98 ? 7.151 -2.980 2.364 1.00 87.19 98 HIS A CA 1
ATOM 746 C C . HIS A 1 98 ? 6.773 -1.587 1.879 1.00 87.19 98 HIS A C 1
ATOM 748 O O . HIS A 1 98 ? 7.613 -0.682 1.857 1.00 87.19 98 HIS A O 1
ATOM 754 N N . LEU A 1 99 ? 5.516 -1.436 1.476 1.00 86.88 99 LEU A N 1
ATOM 755 C CA . LEU A 1 99 ? 4.918 -0.146 1.185 1.00 86.88 99 LEU A CA 1
ATOM 756 C C . LEU A 1 99 ? 4.278 0.377 2.462 1.00 86.88 99 LEU A C 1
ATOM 758 O O . LEU A 1 99 ? 3.361 -0.235 2.994 1.00 86.88 99 LEU A O 1
ATOM 762 N N . SER A 1 100 ? 4.739 1.518 2.946 1.00 86.25 100 SER A N 1
ATOM 763 C CA . SER A 1 100 ? 4.083 2.242 4.029 1.00 86.25 100 SER A CA 1
ATOM 764 C C . SER A 1 100 ? 3.718 3.640 3.576 1.00 86.25 100 SER A C 1
ATOM 766 O O . SER A 1 100 ? 4.437 4.241 2.776 1.00 86.25 100 SER A O 1
ATOM 768 N N . TYR A 1 101 ? 2.621 4.168 4.097 1.00 85.69 101 TYR A N 1
ATOM 769 C CA . TYR A 1 101 ? 2.252 5.556 3.874 1.00 85.69 101 TYR A CA 1
ATOM 770 C C . TYR A 1 101 ? 1.971 6.261 5.196 1.00 85.69 101 TYR A C 1
ATOM 772 O O . TYR A 1 101 ? 1.598 5.641 6.196 1.00 85.69 101 TYR A O 1
ATOM 780 N N . GLU A 1 102 ? 2.213 7.563 5.186 1.00 81.50 102 GLU A N 1
ATOM 781 C CA . GLU A 1 102 ? 2.079 8.436 6.344 1.00 81.50 102 GLU A CA 1
ATOM 782 C C . GLU A 1 102 ? 1.248 9.646 5.955 1.00 81.50 102 GLU A C 1
ATOM 784 O O . GLU A 1 102 ? 1.405 10.194 4.856 1.00 81.50 102 GLU A O 1
ATOM 789 N N . LYS A 1 103 ? 0.380 10.075 6.865 1.00 77.94 103 LYS A N 1
ATOM 790 C CA . LYS A 1 103 ? -0.420 11.280 6.697 1.00 77.94 103 LYS A CA 1
ATOM 791 C C . LYS A 1 103 ? 0.345 12.489 7.223 1.00 77.94 103 LYS A C 1
ATOM 793 O O . LYS A 1 103 ? 0.808 12.500 8.360 1.00 77.94 103 LYS A O 1
ATOM 798 N N . VAL A 1 104 ? 0.470 13.521 6.397 1.00 69.25 104 VAL A N 1
ATOM 799 C CA . VAL A 1 104 ? 1.169 14.766 6.722 1.00 69.25 104 VAL A CA 1
ATOM 800 C C . VAL A 1 104 ? 0.142 15.842 7.060 1.00 69.25 104 VAL A C 1
ATOM 802 O O . VAL A 1 104 ? -0.524 16.380 6.177 1.00 69.25 104 VAL A O 1
ATOM 805 N N . GLN A 1 105 ? 0.037 16.206 8.339 1.00 61.06 105 GLN A N 1
ATOM 806 C CA . GLN A 1 105 ? -0.815 17.316 8.774 1.00 61.06 105 GLN A CA 1
ATOM 807 C C . GLN A 1 105 ? -0.036 18.643 8.722 1.00 61.06 105 GLN A C 1
ATOM 809 O O . GLN A 1 105 ? 0.987 18.818 9.375 1.00 61.06 105 GLN A O 1
ATOM 814 N N . LYS A 1 106 ? -0.516 19.624 7.942 1.00 57.50 106 LYS A N 1
ATOM 815 C CA . LYS A 1 106 ? 0.195 20.901 7.674 1.00 57.50 106 LYS A CA 1
ATOM 816 C C . LYS A 1 106 ? 0.373 21.833 8.884 1.00 57.50 106 LYS A C 1
ATOM 818 O O . LYS A 1 106 ? 1.002 22.878 8.742 1.00 57.50 106 LYS A O 1
ATOM 823 N N . ASN A 1 107 ? -0.195 21.515 10.044 1.00 56.16 107 ASN A N 1
ATOM 824 C CA . ASN A 1 107 ? -0.236 22.416 11.200 1.00 56.16 107 ASN A CA 1
ATOM 825 C C . ASN A 1 107 ? 0.751 22.040 12.322 1.00 56.16 107 ASN A C 1
ATOM 827 O O . ASN A 1 107 ? 1.076 22.904 13.133 1.00 56.16 107 ASN A O 1
ATOM 831 N N . ILE A 1 108 ? 1.285 20.815 12.335 1.00 50.91 108 ILE A N 1
ATOM 832 C CA . ILE A 1 108 ? 2.324 20.336 13.258 1.00 50.91 108 ILE A CA 1
ATOM 833 C C . ILE A 1 108 ? 3.035 19.193 12.519 1.00 50.91 108 ILE A C 1
ATOM 835 O O . ILE A 1 108 ? 2.349 18.299 12.039 1.00 50.91 108 ILE A O 1
ATOM 839 N N . SER A 1 109 ? 4.366 19.207 12.374 1.00 49.78 109 SER A N 1
ATOM 840 C CA . SER A 1 109 ? 5.125 18.182 11.621 1.00 49.78 109 SER A CA 1
ATOM 841 C C . SER A 1 109 ? 5.178 16.822 12.339 1.00 49.78 109 SER A C 1
ATOM 843 O O . SER A 1 109 ? 6.256 16.306 12.628 1.00 49.78 109 SER A O 1
ATOM 845 N N . VAL A 1 110 ? 4.019 16.260 12.667 1.00 48.53 110 VAL A N 1
ATOM 846 C CA . VAL A 1 110 ? 3.864 14.901 13.173 1.00 48.53 110 VAL A CA 1
ATOM 847 C C . VAL A 1 110 ? 3.546 14.025 11.968 1.00 48.53 110 VAL A C 1
ATOM 849 O O . VAL A 1 110 ? 2.536 14.222 11.296 1.00 48.53 110 VAL A O 1
ATOM 852 N N . SER A 1 111 ? 4.463 13.110 11.664 1.00 55.88 111 SER A N 1
ATOM 853 C CA . SER A 1 111 ? 4.266 12.074 10.655 1.00 55.88 111 SER A CA 1
ATOM 854 C C . SER A 1 111 ? 3.682 10.867 11.378 1.00 55.88 111 SER A C 1
ATOM 856 O O . SER A 1 111 ? 4.365 10.232 12.184 1.00 55.88 111 SER A O 1
ATOM 858 N N . GLU A 1 112 ? 2.389 10.625 11.188 1.00 61.69 112 GLU A N 1
ATOM 859 C CA . GLU A 1 112 ? 1.700 9.478 11.774 1.00 61.69 112 GLU A CA 1
ATOM 860 C C . GLU A 1 112 ? 1.696 8.356 10.738 1.00 61.69 112 GLU A C 1
ATOM 862 O O . GLU A 1 112 ? 1.157 8.507 9.635 1.00 61.69 112 GLU A O 1
ATOM 867 N N . ARG A 1 113 ? 2.333 7.231 11.075 1.00 66.12 113 ARG A N 1
ATOM 868 C CA . ARG A 1 113 ? 2.338 6.046 10.217 1.00 66.12 113 ARG A CA 1
ATOM 869 C C . ARG A 1 113 ? 0.929 5.488 10.140 1.00 66.12 113 ARG A C 1
ATOM 871 O O . ARG A 1 113 ? 0.367 5.126 11.165 1.00 66.12 113 ARG A O 1
ATOM 878 N N . THR A 1 114 ? 0.386 5.404 8.930 1.00 66.38 114 THR A N 1
ATOM 879 C CA . THR A 1 114 ? -1.033 5.095 8.750 1.00 66.38 114 THR A CA 1
ATOM 880 C C . THR A 1 114 ? -1.278 3.674 8.264 1.00 66.38 114 THR A C 1
ATOM 882 O O . THR A 1 114 ? -2.302 3.121 8.612 1.00 66.38 114 THR A O 1
ATOM 885 N N . ALA A 1 115 ? -0.377 3.039 7.509 1.00 74.44 115 ALA A N 1
ATOM 886 C CA . ALA A 1 115 ? -0.479 1.596 7.235 1.00 74.44 115 ALA A CA 1
ATOM 887 C C . ALA A 1 115 ? 0.816 1.003 6.674 1.00 74.44 115 ALA A C 1
ATOM 889 O O . ALA A 1 115 ? 1.704 1.733 6.206 1.00 74.44 115 ALA A O 1
ATOM 890 N N . VAL A 1 116 ? 0.893 -0.332 6.661 1.00 75.62 116 VAL A N 1
ATOM 891 C CA . VAL A 1 116 ? 1.961 -1.095 6.006 1.00 75.62 116 VAL A CA 1
ATOM 892 C C . VAL A 1 116 ? 1.362 -2.217 5.180 1.00 75.62 116 VAL A C 1
ATOM 894 O O . VAL A 1 116 ? 0.622 -3.047 5.686 1.00 75.62 116 VAL A O 1
ATOM 897 N N . VAL A 1 117 ? 1.744 -2.294 3.912 1.00 82.38 117 VAL A N 1
ATOM 898 C CA . VAL A 1 117 ? 1.362 -3.388 3.025 1.00 82.38 117 VAL A CA 1
ATOM 899 C C . VAL A 1 117 ? 2.612 -4.104 2.536 1.00 82.38 117 VAL A C 1
ATOM 901 O O . VAL A 1 117 ? 3.565 -3.483 2.053 1.00 82.38 117 VAL A O 1
ATOM 904 N N . LEU A 1 118 ? 2.600 -5.429 2.665 1.00 82.69 118 LEU A N 1
ATOM 905 C CA . LEU A 1 118 ? 3.624 -6.307 2.114 1.00 82.69 118 LEU A CA 1
ATOM 906 C C . LEU A 1 118 ? 3.320 -6.575 0.640 1.00 82.69 118 LEU A C 1
ATOM 908 O O . LEU A 1 118 ? 2.258 -7.089 0.299 1.00 82.69 118 LEU A O 1
ATOM 912 N N . LEU A 1 119 ? 4.263 -6.231 -0.230 1.00 84.06 119 LEU A N 1
ATOM 913 C CA . LEU A 1 119 ? 4.184 -6.451 -1.667 1.00 84.06 119 LEU A CA 1
ATOM 914 C C . LEU A 1 119 ? 5.264 -7.447 -2.091 1.00 84.06 119 LEU A C 1
ATOM 916 O O . LEU A 1 119 ? 6.443 -7.287 -1.773 1.00 84.06 119 LEU A O 1
ATOM 920 N N . PHE A 1 120 ? 4.882 -8.454 -2.863 1.00 83.75 120 PHE A N 1
ATOM 921 C CA . PHE A 1 120 ? 5.783 -9.459 -3.416 1.00 83.75 120 PHE A CA 1
ATOM 922 C C . PHE A 1 120 ? 6.041 -9.169 -4.886 1.00 83.75 120 PHE A C 1
ATOM 924 O O . PHE A 1 120 ? 5.125 -8.813 -5.630 1.00 83.75 120 PHE A O 1
ATOM 931 N N . ARG A 1 121 ? 7.295 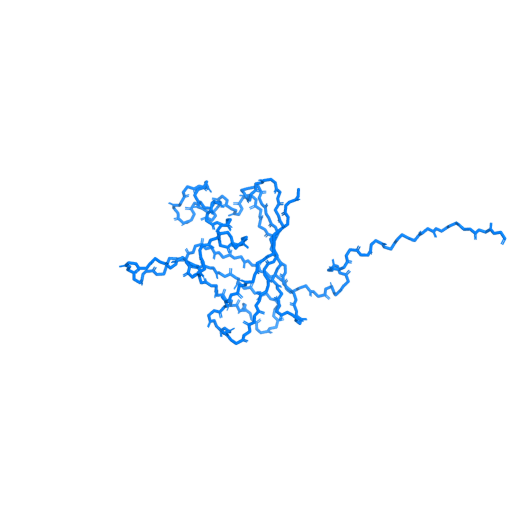-9.314 -5.321 1.00 82.44 121 ARG A N 1
ATOM 932 C CA . ARG A 1 121 ? 7.668 -9.105 -6.719 1.00 82.44 121 ARG A CA 1
ATOM 933 C C . ARG A 1 121 ? 6.901 -10.085 -7.586 1.00 82.44 121 ARG A C 1
ATOM 935 O O . ARG A 1 121 ? 6.982 -11.293 -7.388 1.00 82.44 121 ARG A O 1
ATOM 942 N N . ASN A 1 122 ? 6.188 -9.544 -8.559 1.00 75.38 122 ASN A N 1
ATOM 943 C CA . ASN A 1 122 ? 5.526 -10.344 -9.563 1.00 75.38 122 ASN A CA 1
ATOM 944 C C . ASN A 1 122 ? 6.601 -10.813 -10.552 1.00 75.38 122 ASN A C 1
ATOM 946 O O . ASN A 1 122 ? 7.166 -10.010 -11.294 1.00 75.38 122 ASN A O 1
ATOM 950 N N . THR A 1 123 ? 6.964 -12.092 -10.485 1.00 63.34 123 THR A N 1
ATOM 951 C CA . THR A 1 123 ? 7.901 -12.731 -11.426 1.00 63.34 123 THR A CA 1
ATOM 952 C C . THR A 1 123 ? 7.217 -13.208 -12.705 1.00 63.34 123 THR A C 1
ATOM 954 O O . THR A 1 123 ? 7.892 -13.591 -13.655 1.00 63.34 123 THR A O 1
ATOM 957 N N . ASP A 1 124 ? 5.888 -13.158 -12.746 1.00 51.38 124 ASP A N 1
ATOM 958 C CA . ASP A 1 124 ? 5.069 -13.617 -13.856 1.00 51.38 124 ASP A CA 1
ATOM 959 C C . ASP A 1 124 ? 4.735 -12.445 -14.785 1.00 51.38 124 ASP A C 1
ATOM 961 O O . ASP A 1 124 ? 3.668 -11.836 -14.723 1.00 51.38 124 ASP A O 1
ATOM 965 N N . GLU A 1 125 ? 5.644 -12.158 -15.717 1.00 50.84 125 GLU A N 1
ATOM 966 C CA . GLU A 1 125 ? 5.478 -11.143 -16.773 1.00 50.84 125 GLU A CA 1
ATOM 967 C C . GLU A 1 125 ? 4.237 -11.383 -17.672 1.00 50.84 125 GLU A C 1
ATOM 969 O O . GLU A 1 125 ? 3.877 -10.530 -18.480 1.00 50.84 125 GLU A O 1
ATOM 974 N N . GLN A 1 126 ? 3.550 -12.525 -17.525 1.00 42.97 126 GLN A N 1
ATOM 975 C CA . GLN A 1 126 ? 2.382 -12.919 -18.319 1.00 42.97 126 GLN A CA 1
ATOM 976 C C . GLN A 1 126 ? 1.014 -12.657 -17.667 1.00 42.97 126 GLN A C 1
ATOM 978 O O . GLN A 1 126 ? 0.004 -12.797 -18.349 1.00 42.97 126 GLN A O 1
ATOM 983 N N . SER A 1 127 ? 0.939 -12.252 -16.393 1.00 44.34 127 SER A N 1
ATOM 984 C CA . SER A 1 127 ? -0.362 -12.085 -15.706 1.00 44.34 127 SER A CA 1
ATOM 985 C C . SER A 1 127 ? -0.918 -10.650 -15.744 1.00 44.34 127 SER A C 1
ATOM 987 O O . SER A 1 127 ? -2.093 -10.417 -15.467 1.00 44.34 127 SER A O 1
ATOM 989 N N . LEU A 1 128 ? -0.096 -9.659 -16.116 1.00 45.09 128 LEU A N 1
ATOM 990 C CA . LEU A 1 128 ? -0.502 -8.243 -16.183 1.00 45.09 128 LEU A CA 1
ATOM 991 C C . LEU A 1 128 ? -1.279 -7.871 -17.453 1.00 45.09 128 LEU A C 1
ATOM 993 O O . LEU A 1 128 ? -1.919 -6.820 -17.499 1.00 45.09 128 LEU A O 1
ATOM 997 N N . LEU A 1 129 ? -1.257 -8.730 -18.468 1.00 42.91 129 LEU A N 1
ATOM 998 C CA . LEU A 1 129 ? -2.084 -8.599 -19.656 1.00 42.91 129 LEU A CA 1
ATOM 999 C C . LEU A 1 129 ? -3.121 -9.710 -19.589 1.00 42.91 129 LEU A C 1
ATOM 1001 O O . LEU A 1 129 ? -2.790 -10.875 -19.777 1.00 42.91 129 LEU A O 1
ATOM 1005 N N . GLY A 1 130 ? -4.377 -9.355 -19.326 1.00 40.34 130 GLY A N 1
ATOM 1006 C CA . GLY A 1 130 ? -5.520 -10.256 -19.453 1.00 40.34 130 GLY A CA 1
ATOM 1007 C C . GLY A 1 130 ? -5.750 -10.681 -20.906 1.00 40.34 130 GLY A C 1
ATOM 1008 O O . GLY A 1 130 ? -6.793 -10.387 -21.481 1.00 40.34 130 GLY A O 1
ATOM 1009 N N . VAL A 1 131 ? -4.784 -11.362 -21.519 1.00 45.16 131 VAL A N 1
ATOM 1010 C CA . VAL A 1 131 ? -4.974 -12.089 -22.765 1.00 45.16 131 VAL A CA 1
ATOM 1011 C C . VAL A 1 131 ? -5.478 -13.461 -22.356 1.00 45.16 131 VAL A C 1
ATOM 1013 O O . VAL A 1 131 ? -4.712 -14.390 -22.107 1.00 45.16 131 VAL A O 1
ATOM 1016 N N . SER A 1 132 ? -6.802 -13.573 -22.259 1.00 42.72 132 SER A N 1
ATOM 1017 C CA . SER A 1 132 ? -7.446 -14.875 -22.376 1.00 42.72 132 SER A CA 1
ATOM 1018 C C . SER A 1 132 ? -6.994 -15.463 -23.706 1.00 42.72 132 SER A C 1
ATOM 1020 O O . SER A 1 132 ? -7.395 -14.998 -24.772 1.00 42.72 132 SER A O 1
ATOM 1022 N N . HIS A 1 133 ? -6.103 -16.446 -23.649 1.00 47.56 133 HIS A N 1
ATOM 1023 C CA . HIS A 1 133 ? -5.819 -17.295 -24.788 1.00 47.56 133 HIS A CA 1
ATOM 1024 C C . HIS A 1 133 ? -7.077 -18.150 -24.971 1.00 47.56 133 HIS A C 1
ATOM 1026 O O . HIS A 1 133 ? -7.196 -19.227 -24.386 1.00 47.56 133 HIS A O 1
ATOM 1032 N N . ASP A 1 134 ? -8.052 -17.631 -25.721 1.00 43.16 134 ASP A N 1
ATOM 1033 C CA . ASP A 1 134 ? -9.148 -18.435 -26.248 1.00 43.16 134 ASP A CA 1
ATOM 1034 C C . ASP A 1 134 ? -8.528 -19.414 -27.241 1.00 43.16 134 ASP A C 1
ATOM 1036 O O . ASP A 1 134 ? -8.315 -19.148 -28.423 1.00 43.16 134 ASP A O 1
ATOM 1040 N N . ARG A 1 135 ? -8.088 -20.542 -26.696 1.00 46.38 135 ARG A N 1
ATOM 1041 C CA . ARG A 1 135 ? -7.603 -21.674 -27.456 1.00 46.38 135 ARG A CA 1
ATOM 1042 C C . ARG A 1 135 ? -8.839 -22.451 -27.889 1.00 46.38 135 ARG A C 1
ATOM 1044 O O . ARG A 1 135 ? -9.124 -23.503 -27.330 1.00 46.38 135 ARG A O 1
ATOM 1051 N N . SER A 1 136 ? -9.583 -21.909 -28.852 1.00 44.47 136 SER A N 1
ATOM 1052 C CA . SER A 1 136 ? -10.630 -22.650 -29.554 1.00 44.47 136 SER A CA 1
ATOM 1053 C C . SER A 1 136 ? -9.983 -23.787 -30.355 1.00 44.47 136 SER A C 1
ATOM 1055 O O . SER A 1 136 ? -9.131 -23.516 -31.207 1.00 44.47 136 SER A O 1
ATOM 1057 N N . PRO A 1 137 ? -10.328 -25.065 -30.109 1.00 54.50 137 PRO A N 1
ATOM 1058 C CA . PRO A 1 137 ? -9.770 -26.179 -30.848 1.00 54.50 137 PRO A CA 1
ATOM 1059 C C . PRO A 1 137 ? -10.816 -26.794 -31.779 1.00 54.50 137 PRO A C 1
ATOM 1061 O O . PRO A 1 137 ? -11.033 -27.988 -31.691 1.00 54.50 137 PRO A O 1
ATOM 1064 N N . TYR A 1 138 ? -11.479 -26.039 -32.659 1.00 49.06 138 TYR A N 1
ATOM 1065 C CA . TYR A 1 138 ? -12.296 -26.640 -33.724 1.00 49.06 138 TYR A CA 1
ATOM 1066 C C . TYR A 1 138 ? -12.386 -25.725 -34.947 1.00 49.06 138 TYR A C 1
ATOM 1068 O O . TYR A 1 138 ? -13.111 -24.740 -34.926 1.00 49.06 138 TYR A O 1
ATOM 1076 N N . CYS A 1 139 ? -11.673 -26.095 -36.010 1.00 39.03 139 CYS A N 1
ATOM 1077 C CA . CYS A 1 139 ? -12.156 -26.039 -37.391 1.00 39.03 139 CYS A CA 1
ATOM 1078 C C . CYS A 1 139 ? -11.304 -27.022 -38.199 1.00 39.03 139 CYS A C 1
ATOM 1080 O O . CYS A 1 139 ? -10.196 -26.708 -38.631 1.00 39.03 139 CYS A O 1
ATOM 1082 N N . ALA A 1 140 ? -11.809 -28.247 -38.305 1.00 44.59 140 ALA A N 1
ATOM 1083 C CA . ALA A 1 140 ? -11.454 -29.158 -39.375 1.00 44.59 140 ALA A CA 1
ATOM 1084 C C . ALA A 1 140 ? -12.460 -28.919 -40.503 1.00 44.59 140 ALA A C 1
ATOM 1086 O O . ALA A 1 140 ? -13.649 -29.144 -40.288 1.00 44.59 140 ALA A O 1
ATOM 1087 N N . GLU A 1 141 ? -11.973 -28.481 -41.660 1.00 41.50 141 GLU A N 1
ATOM 1088 C CA . GLU A 1 141 ? -12.566 -28.739 -42.977 1.00 41.50 141 GLU A CA 1
ATOM 1089 C C . GLU A 1 141 ? -11.435 -29.059 -43.957 1.00 41.50 141 GLU A C 1
ATOM 1091 O O . GLU A 1 141 ? -10.390 -28.366 -43.899 1.00 41.50 141 GLU A O 1
#

Organism: Scleropages formosus (NCBI:txid113540)